Protein AF-A0A8I0H5M5-F1 (afdb_monomer_lite)

Sequence (79 aa):
TPIYQTSTFVFDSCEQGGRRFAGQEGGYIYTRLGNPTVSVLENKVAALEGGEACVAAASGMGAISSALWTIAGAGKHIV

Secondary structure (DSSP, 8-state):
------SB---SSHHHHHHHHTTSS-S-SBTTT--HHHHHHHHHHHHHHT-S-----SSHHHHHHHHHHHH--TT----

Foldseek 3Di:
DDDPPDFADDDPDPVRVVCCVVVNDDDDGGVVVHDPVQLVVFVVVCVVVVHPTGDDAPDPVRVVVVVCVVPDDPPDDDD

pLDDT: mean 97.32, std 2.71, range [76.69, 98.75]

Organism: NCBI:txid611301

Radius of gyration: 15.75 Å; chains: 1; bounding box: 34×27×39 Å

InterPro domains:
  IPR000277 Cys/Met metabolism, pyridoxal phosphate-dependent enzyme [PF01053] (1-79)
  IPR000277 Cys/Met metabolism, pyridoxal phosphate-dependent enzyme [PTHR11808] (1-79)
  IPR015421 Pyridoxal phosphate-dependent transferase, major domain [G3DSA:3.40.640.10] (1-79)
  IPR015424 Pyridoxal phosphate-dependent transferase [SSF53383] (1-79)

Structure (mmCIF, N/CA/C/O backbone):
data_AF-A0A8I0H5M5-F1
#
_entry.id   AF-A0A8I0H5M5-F1
#
loop_
_atom_site.group_PDB
_atom_site.id
_atom_site.type_symbol
_atom_site.label_atom_id
_atom_site.label_alt_id
_atom_site.label_comp_id
_atom_site.label_asym_id
_atom_site.label_entity_id
_atom_site.label_seq_id
_atom_site.pdbx_PDB_ins_code
_atom_site.Cartn_x
_atom_site.Cartn_y
_atom_site.Cartn_z
_atom_site.occupancy
_atom_site.B_iso_or_equiv
_atom_site.auth_seq_id
_atom_site.auth_comp_id
_atom_site.auth_asym_id
_atom_site.auth_atom_id
_atom_site.pdbx_PDB_model_num
ATOM 1 N N . THR A 1 1 ? -10.629 14.241 4.056 1.00 76.69 1 THR A N 1
ATOM 2 C CA . THR A 1 1 ? -10.327 13.027 4.843 1.00 76.69 1 THR A CA 1
ATOM 3 C C . THR A 1 1 ? -9.627 13.434 6.124 1.00 76.69 1 THR A C 1
ATOM 5 O O . THR A 1 1 ? -8.803 14.338 6.031 1.00 76.69 1 THR A O 1
ATOM 8 N N . PRO A 1 2 ? -9.946 12.838 7.290 1.00 97.12 2 PRO A N 1
ATOM 9 C CA . PRO A 1 2 ? -9.204 13.067 8.534 1.00 97.12 2 PRO A CA 1
ATOM 10 C C . PRO A 1 2 ? -7.716 12.690 8.417 1.00 97.12 2 PRO A C 1
ATOM 12 O O . PRO A 1 2 ? -7.343 11.885 7.557 1.00 97.12 2 PRO A O 1
ATOM 15 N N . ILE A 1 3 ? -6.882 13.238 9.305 1.00 98.12 3 ILE A N 1
ATOM 16 C CA . ILE A 1 3 ? -5.475 12.839 9.464 1.00 98.12 3 ILE A CA 1
ATOM 17 C C . ILE A 1 3 ? -5.404 11.758 10.547 1.00 98.12 3 ILE A C 1
ATOM 19 O O . ILE A 1 3 ? -5.596 12.040 11.728 1.00 98.12 3 ILE A O 1
ATOM 23 N N . TYR A 1 4 ? -5.116 10.519 10.152 1.00 98.31 4 TYR A N 1
ATOM 24 C CA . TYR A 1 4 ? -4.937 9.392 11.066 1.00 98.31 4 TYR A CA 1
ATOM 25 C C . TYR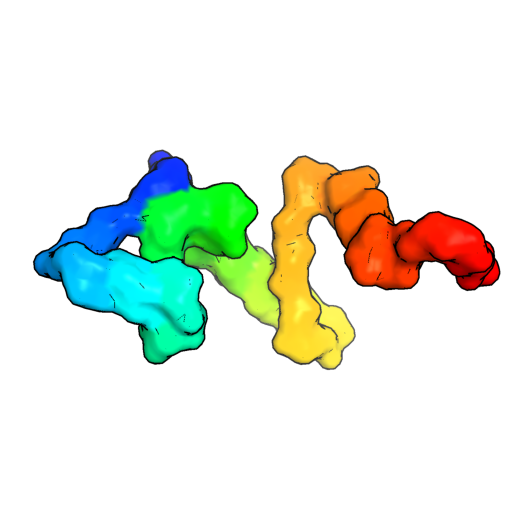 A 1 4 ? -3.486 9.339 11.563 1.00 98.31 4 TYR A C 1
ATOM 27 O O . TYR A 1 4 ? -2.710 8.469 11.164 1.00 98.31 4 TYR A O 1
ATOM 35 N N . GLN A 1 5 ? -3.122 10.278 12.443 1.00 98.44 5 GLN A N 1
ATOM 36 C CA . GLN A 1 5 ? -1.793 10.383 13.061 1.00 98.44 5 GLN A CA 1
ATOM 37 C C . GLN A 1 5 ? -1.604 9.340 14.183 1.00 98.44 5 GLN A C 1
ATOM 39 O O . GLN A 1 5 ? -1.423 9.675 15.350 1.00 98.44 5 GLN A O 1
ATOM 44 N N . THR A 1 6 ? -1.675 8.057 13.829 1.00 98.25 6 THR A N 1
ATOM 45 C CA . THR A 1 6 ? -1.486 6.917 14.739 1.00 98.25 6 THR A CA 1
ATOM 46 C C . THR A 1 6 ? -0.479 5.925 14.164 1.00 98.25 6 THR A C 1
ATOM 48 O O . THR A 1 6 ? -0.282 5.853 12.950 1.00 98.25 6 THR A O 1
ATOM 51 N N . SER A 1 7 ? 0.154 5.135 15.029 1.00 98.19 7 SER A N 1
ATOM 52 C CA . SER A 1 7 ? 1.010 4.013 14.634 1.00 98.19 7 SER A CA 1
ATOM 53 C C . SER A 1 7 ? 0.258 2.678 14.593 1.00 98.19 7 SER A C 1
ATOM 55 O O . SER A 1 7 ? 0.534 1.860 13.717 1.00 98.19 7 SER A O 1
ATOM 57 N N . THR A 1 8 ? -0.684 2.457 15.512 1.00 98.06 8 THR A N 1
ATOM 58 C CA . THR A 1 8 ? -1.383 1.181 15.742 1.00 98.06 8 THR A CA 1
ATOM 59 C C . THR A 1 8 ? -2.899 1.333 15.615 1.00 98.06 8 THR A C 1
ATOM 61 O O . THR A 1 8 ? -3.439 2.442 15.680 1.00 98.06 8 THR A O 1
ATOM 64 N N . PHE A 1 9 ? -3.579 0.197 15.443 1.00 98.25 9 PHE A N 1
ATOM 65 C CA . PHE A 1 9 ? -5.036 0.091 15.399 1.00 98.25 9 PHE A CA 1
ATOM 66 C C . PHE A 1 9 ? -5.503 -0.979 16.390 1.00 98.25 9 PHE A C 1
ATOM 68 O O . PHE A 1 9 ? -4.889 -2.040 16.493 1.00 98.25 9 PHE A O 1
ATOM 75 N N . VAL A 1 10 ? -6.568 -0.683 17.137 1.00 97.69 10 VAL A N 1
ATOM 76 C CA . VAL A 1 10 ? -7.157 -1.611 18.114 1.00 97.69 10 VAL A CA 1
ATOM 77 C C . VAL A 1 10 ? -7.955 -2.693 17.385 1.00 97.69 10 VAL A C 1
ATOM 79 O O . VAL A 1 10 ? -8.586 -2.417 16.362 1.00 97.69 10 VAL A O 1
ATOM 82 N N . PHE A 1 11 ? -7.921 -3.911 17.926 1.00 98.19 11 PHE A N 1
ATOM 83 C CA . PHE A 1 11 ? -8.805 -5.004 17.526 1.00 98.19 11 PHE A CA 1
ATOM 84 C C . PHE A 1 11 ? -9.919 -5.179 18.554 1.00 98.19 11 PHE A C 1
ATOM 86 O O . PHE A 1 11 ? -9.680 -5.059 19.755 1.00 98.19 11 PHE A O 1
ATOM 93 N N . ASP A 1 12 ? -11.108 -5.531 18.082 1.00 97.81 12 ASP A N 1
ATOM 94 C CA . ASP A 1 12 ? -12.276 -5.799 18.921 1.00 97.81 12 ASP A CA 1
ATOM 95 C C . ASP A 1 12 ? -12.134 -7.120 19.698 1.00 97.81 12 ASP A C 1
ATOM 97 O O . ASP A 1 12 ? -12.783 -7.328 20.720 1.00 97.81 12 ASP A O 1
ATOM 101 N N . SER A 1 13 ? -11.294 -8.038 19.205 1.00 98.38 13 SER A N 1
ATOM 102 C CA . SER A 1 13 ? -11.013 -9.342 19.816 1.00 98.38 13 SER A CA 1
ATOM 103 C C . SER A 1 13 ? -9.659 -9.897 19.364 1.00 98.38 13 SER A C 1
ATOM 105 O O . SER A 1 13 ? -9.131 -9.515 18.312 1.00 98.38 13 SER A O 1
ATOM 107 N N . CYS A 1 14 ? -9.109 -10.842 20.129 1.00 98.12 14 CYS A N 1
ATOM 108 C CA . CYS A 1 14 ? -7.901 -11.578 19.745 1.00 98.12 14 CYS A CA 1
ATOM 109 C C . CYS A 1 14 ? -8.100 -12.325 18.417 1.00 98.12 14 CYS A C 1
ATOM 111 O O . CYS A 1 14 ? -7.210 -12.344 17.567 1.00 98.12 14 CYS A O 1
ATOM 113 N N . GLU A 1 15 ? -9.288 -12.890 18.212 1.00 98.44 15 GLU A N 1
ATOM 114 C CA . GLU A 1 15 ? -9.679 -13.617 17.010 1.00 98.44 15 GLU A CA 1
ATOM 115 C C . GLU A 1 15 ? -9.678 -12.705 15.776 1.00 98.44 15 GLU A C 1
ATOM 117 O O . GLU A 1 15 ? -9.205 -13.116 14.716 1.00 98.44 15 GLU A O 1
ATOM 122 N N . GLN A 1 16 ? -10.161 -11.461 15.902 1.00 98.44 16 GLN A N 1
ATOM 123 C CA . GLN A 1 16 ? -10.086 -10.473 14.819 1.00 98.44 16 GLN A CA 1
ATOM 124 C C . GLN A 1 16 ? -8.635 -10.154 14.455 1.00 98.44 16 GLN A C 1
ATOM 126 O O . GLN A 1 16 ? -8.280 -10.168 13.275 1.00 98.44 16 GLN A O 1
ATOM 131 N N . GLY A 1 17 ? -7.786 -9.917 15.460 1.00 97.88 17 GLY A N 1
ATOM 132 C CA . GLY A 1 17 ? -6.355 -9.711 15.246 1.00 97.88 17 GLY A CA 1
ATOM 133 C C . GLY A 1 17 ? -5.737 -10.872 14.464 1.00 97.88 17 GLY A C 1
ATOM 134 O O . GLY A 1 17 ? -5.124 -10.655 13.419 1.00 97.88 17 GLY A O 1
ATOM 135 N N . GLY A 1 18 ? -5.984 -12.109 14.905 1.00 98.19 18 GLY A N 1
ATOM 136 C CA . GLY A 1 18 ? -5.510 -13.320 14.231 1.00 98.19 18 GLY A CA 1
ATOM 137 C C . GLY A 1 18 ? -5.931 -13.403 12.760 1.00 98.19 18 GLY A C 1
ATOM 138 O O . GLY A 1 18 ? -5.085 -13.626 11.894 1.00 98.19 18 GLY A O 1
ATOM 139 N N . ARG A 1 19 ? -7.212 -13.153 12.450 1.00 98.50 19 ARG A N 1
ATOM 140 C CA . ARG A 1 19 ? -7.714 -13.173 11.064 1.00 98.50 19 ARG A CA 1
ATOM 141 C C . ARG A 1 19 ? -7.094 -12.088 10.184 1.00 98.50 19 ARG A C 1
ATOM 143 O O . ARG A 1 19 ? -6.769 -12.372 9.032 1.00 98.50 19 ARG A O 1
ATOM 150 N N . ARG A 1 20 ? -6.890 -10.871 10.706 1.00 98.00 20 ARG A N 1
ATOM 151 C CA . ARG A 1 20 ? -6.242 -9.781 9.953 1.00 98.00 20 ARG A CA 1
ATOM 152 C C . ARG A 1 20 ? -4.783 -10.093 9.640 1.00 98.00 20 ARG A C 1
ATOM 154 O O . ARG A 1 20 ? -4.360 -9.941 8.499 1.00 98.00 20 ARG A O 1
ATOM 161 N N . PHE A 1 21 ? -4.024 -10.591 10.615 1.00 97.12 21 PHE A N 1
ATOM 162 C CA . PHE A 1 21 ? -2.637 -11.012 10.385 1.00 97.12 21 PHE A CA 1
ATOM 163 C C . PHE A 1 21 ? -2.527 -12.201 9.419 1.00 97.12 21 PHE A C 1
ATOM 165 O O . PHE A 1 21 ? -1.552 -12.286 8.677 1.00 97.12 21 PHE A O 1
ATOM 172 N N . ALA A 1 22 ? -3.527 -13.086 9.389 1.00 97.62 22 ALA A N 1
ATOM 173 C CA . ALA A 1 22 ? -3.609 -14.189 8.433 1.00 97.62 22 ALA A CA 1
ATOM 174 C C . ALA A 1 22 ? -4.110 -13.772 7.032 1.00 97.62 22 ALA A C 1
ATOM 176 O O . ALA A 1 22 ? -4.214 -14.627 6.155 1.00 97.62 22 ALA A O 1
ATOM 177 N N . GLY A 1 23 ? -4.459 -12.497 6.814 1.00 95.88 23 GLY A N 1
ATOM 178 C CA . GLY A 1 23 ? -5.006 -12.006 5.542 1.00 95.88 23 GLY A CA 1
ATOM 179 C C . GLY A 1 23 ? -6.432 -12.482 5.233 1.00 95.88 23 GLY A C 1
ATOM 180 O O . GLY A 1 23 ? -6.889 -12.364 4.102 1.00 95.88 23 GLY A O 1
ATOM 181 N N . GLN A 1 24 ? -7.138 -13.029 6.224 1.00 98.00 24 GLN A N 1
ATOM 182 C CA . GLN A 1 24 ? -8.503 -13.558 6.090 1.00 98.00 24 GLN A CA 1
ATOM 183 C C . GLN A 1 24 ? -9.573 -12.482 6.316 1.00 98.00 24 GLN A C 1
ATOM 185 O O . GLN A 1 24 ? -10.720 -12.644 5.909 1.00 98.00 24 GLN A O 1
ATOM 190 N N . GLU A 1 25 ? -9.203 -11.390 6.983 1.00 97.69 25 GLU A N 1
ATOM 191 C CA . GLU A 1 25 ? -10.046 -10.224 7.225 1.00 97.69 25 GLU A CA 1
ATOM 192 C C . GLU A 1 25 ? -9.268 -8.966 6.825 1.00 97.69 25 GLU A C 1
ATOM 194 O O . GLU A 1 25 ? -8.107 -8.800 7.201 1.00 97.69 25 GLU A O 1
ATOM 199 N N . GLY A 1 26 ? -9.897 -8.075 6.058 1.00 96.19 26 GLY A N 1
ATOM 200 C CA . GLY A 1 26 ? -9.312 -6.780 5.724 1.00 96.19 26 GLY A CA 1
ATOM 201 C C . GLY A 1 26 ? -9.291 -5.831 6.925 1.00 96.19 26 GLY A C 1
ATOM 202 O O . GLY A 1 26 ? -10.078 -5.952 7.863 1.00 96.19 26 GLY A O 1
ATOM 203 N N . GLY A 1 27 ? -8.405 -4.843 6.889 1.00 96.88 27 GLY A N 1
ATOM 204 C CA . GLY A 1 27 ? -8.345 -3.791 7.899 1.00 96.88 27 GLY A CA 1
ATOM 205 C C . GLY A 1 27 ? -6.921 -3.379 8.225 1.00 96.88 27 GLY A C 1
ATOM 206 O O . GLY A 1 27 ? -5.950 -4.004 7.806 1.00 96.88 27 GLY A O 1
ATOM 207 N N . TYR A 1 28 ? -6.802 -2.303 8.995 1.00 97.81 28 TYR A N 1
ATOM 208 C CA . TYR A 1 28 ? -5.507 -1.777 9.400 1.00 97.81 28 TYR A CA 1
ATOM 209 C C . TYR A 1 28 ? -4.998 -2.497 10.655 1.00 97.81 28 TYR A C 1
ATOM 211 O O . TYR A 1 28 ? -5.773 -2.861 11.543 1.00 97.81 28 TYR A O 1
ATOM 219 N N . ILE A 1 29 ? -3.683 -2.710 10.696 1.00 98.31 29 ILE A N 1
ATOM 220 C CA . ILE A 1 29 ? -2.954 -3.377 11.787 1.00 98.31 29 ILE A CA 1
ATOM 221 C C . ILE A 1 29 ? -1.925 -2.398 12.360 1.00 98.31 29 ILE A C 1
ATOM 223 O O . ILE A 1 29 ? -1.925 -2.079 13.548 1.00 98.31 29 ILE A O 1
ATOM 227 N N . TYR A 1 30 ? -1.060 -1.879 11.486 1.00 98.12 30 TYR A N 1
ATOM 228 C CA . TYR A 1 30 ? 0.030 -0.979 11.838 1.00 98.12 30 TYR A CA 1
ATOM 229 C C . TYR A 1 30 ? 0.330 -0.045 10.659 1.00 98.12 30 TYR A C 1
ATOM 231 O O . TYR A 1 30 ? 0.417 -0.511 9.524 1.00 98.12 30 TYR A O 1
ATO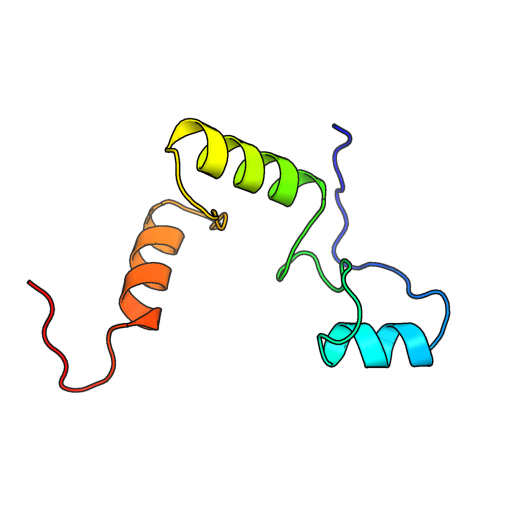M 239 N N . THR A 1 31 ? 0.547 1.248 10.918 1.00 98.44 31 THR A N 1
ATOM 240 C CA . THR A 1 31 ? 0.688 2.294 9.879 1.00 98.44 31 THR A CA 1
ATOM 241 C C . THR A 1 31 ? 1.815 2.028 8.878 1.00 98.44 31 THR A C 1
ATOM 243 O O . THR A 1 31 ? 1.705 2.427 7.726 1.00 98.44 31 THR A O 1
ATOM 246 N N . ARG A 1 32 ? 2.870 1.298 9.268 1.00 97.94 32 ARG A N 1
ATOM 247 C CA . ARG A 1 32 ? 3.931 0.857 8.335 1.00 97.94 32 ARG A CA 1
ATOM 248 C C . ARG A 1 32 ? 3.402 0.004 7.175 1.00 97.94 32 ARG A C 1
ATOM 250 O O . ARG A 1 32 ? 4.035 -0.016 6.132 1.00 97.94 32 ARG A O 1
ATOM 257 N N . LEU A 1 33 ? 2.313 -0.739 7.386 1.00 96.88 33 LEU A N 1
ATOM 258 C CA . LEU A 1 33 ? 1.700 -1.614 6.380 1.00 96.88 33 LEU A CA 1
ATOM 259 C C . LEU A 1 33 ? 0.541 -0.932 5.649 1.00 96.88 33 LEU A C 1
ATOM 261 O O . LEU A 1 33 ? 0.303 -1.220 4.485 1.00 96.88 33 LEU A O 1
ATOM 265 N N . GLY A 1 34 ? -0.190 -0.051 6.332 1.00 97.56 34 GLY A N 1
ATOM 266 C CA . GLY A 1 34 ? -1.300 0.689 5.747 1.00 97.56 34 GLY A CA 1
ATOM 267 C C . GLY A 1 34 ? -1.922 1.652 6.750 1.00 97.56 34 GLY A C 1
ATOM 268 O O . GLY A 1 34 ? -1.940 1.391 7.955 1.00 97.56 34 GLY A O 1
ATOM 269 N N . ASN A 1 35 ? -2.450 2.768 6.253 1.00 98.56 35 ASN A N 1
ATOM 270 C CA . ASN A 1 35 ? -3.073 3.810 7.062 1.00 98.56 35 ASN A CA 1
ATOM 271 C C . ASN A 1 35 ? -4.220 4.470 6.276 1.00 98.56 35 ASN A C 1
ATOM 273 O O . ASN A 1 35 ? -4.018 4.777 5.103 1.00 98.56 35 ASN A O 1
ATOM 277 N N . PRO A 1 36 ? -5.384 4.766 6.889 1.00 98.25 36 PRO A N 1
ATOM 278 C CA . PRO A 1 36 ? -6.530 5.304 6.154 1.00 98.25 36 PRO A CA 1
ATOM 279 C C . PRO A 1 36 ? -6.261 6.615 5.405 1.00 98.25 36 PRO A C 1
ATOM 281 O O . PRO A 1 36 ? -6.820 6.833 4.331 1.00 98.25 36 PRO A O 1
ATOM 284 N N . THR A 1 37 ? -5.412 7.501 5.937 1.00 98.50 37 THR A N 1
ATOM 285 C CA . THR A 1 37 ? -5.023 8.729 5.230 1.00 98.50 37 THR A CA 1
ATOM 286 C C . THR A 1 37 ? -4.185 8.400 3.993 1.00 98.50 37 THR A C 1
ATOM 288 O O . THR A 1 37 ? -4.415 8.980 2.933 1.00 98.50 37 THR A O 1
ATOM 291 N N . VAL A 1 38 ? -3.255 7.449 4.114 1.00 98.56 38 VAL A N 1
ATOM 292 C CA . VAL A 1 38 ? -2.360 7.019 3.028 1.00 98.56 38 VAL A CA 1
ATOM 293 C C . VAL A 1 38 ? -3.128 6.261 1.944 1.00 98.56 38 VAL A C 1
ATOM 295 O O . VAL A 1 38 ? -2.966 6.568 0.769 1.00 98.56 38 VAL A O 1
ATOM 298 N N . SER A 1 39 ? -4.058 5.378 2.307 1.00 98.31 39 SER A N 1
ATOM 299 C CA . SER A 1 39 ? -4.848 4.621 1.327 1.00 98.31 39 SER A CA 1
ATOM 300 C C . SER A 1 39 ? -5.743 5.507 0.459 1.00 98.31 39 SER A C 1
ATOM 302 O O . SER A 1 39 ? -6.005 5.189 -0.698 1.00 98.31 39 SER A O 1
ATOM 304 N N . VAL A 1 40 ? -6.176 6.670 0.961 1.00 98.44 40 VAL A N 1
ATOM 305 C CA . VAL A 1 40 ? -6.869 7.659 0.119 1.00 98.44 40 VAL A CA 1
ATOM 306 C C . VAL A 1 40 ? -5.934 8.273 -0.927 1.00 98.44 40 VAL A C 1
ATOM 308 O O . VAL A 1 40 ? -6.387 8.541 -2.038 1.00 98.44 40 VAL A O 1
ATOM 311 N N . LEU A 1 41 ? -4.658 8.505 -0.602 1.00 98.44 41 LEU A N 1
ATOM 312 C CA . LEU A 1 41 ? -3.662 8.954 -1.579 1.00 98.44 41 LEU A CA 1
ATOM 313 C C . LEU A 1 41 ? -3.424 7.869 -2.634 1.00 98.44 41 LEU A C 1
ATOM 315 O O . LEU A 1 41 ? -3.539 8.155 -3.821 1.00 98.44 41 LEU A O 1
ATOM 319 N N . GLU A 1 42 ? -3.152 6.640 -2.199 1.00 98.69 42 GLU A N 1
ATOM 320 C CA . GLU A 1 42 ? -2.882 5.492 -3.074 1.00 98.69 42 GLU A CA 1
ATOM 321 C C . GLU A 1 42 ? -4.022 5.273 -4.076 1.00 98.69 42 GLU A C 1
ATOM 323 O O . GLU A 1 42 ? -3.796 5.278 -5.285 1.00 98.69 42 GLU A O 1
ATOM 328 N N . ASN A 1 43 ? -5.267 5.206 -3.598 1.00 98.50 43 ASN A N 1
ATOM 329 C CA . ASN A 1 43 ? -6.432 5.016 -4.464 1.00 98.50 43 ASN A CA 1
ATOM 330 C C . ASN A 1 43 ? -6.609 6.154 -5.480 1.00 98.50 43 ASN A C 1
ATOM 332 O O . ASN A 1 43 ? -7.005 5.913 -6.619 1.00 98.50 43 ASN A O 1
ATOM 336 N N . LYS A 1 44 ? -6.322 7.403 -5.089 1.00 98.56 44 LYS A N 1
ATOM 337 C CA . LYS A 1 44 ? -6.413 8.549 -6.005 1.00 98.56 44 LYS A CA 1
ATOM 338 C C . LYS A 1 44 ? -5.331 8.513 -7.073 1.00 98.56 44 LYS A C 1
ATOM 340 O O . LYS A 1 44 ? -5.640 8.768 -8.228 1.00 98.56 44 LYS A O 1
ATOM 345 N N . VAL A 1 45 ? -4.089 8.211 -6.698 1.00 98.69 45 VAL A N 1
ATOM 346 C CA . VAL A 1 45 ? -2.979 8.114 -7.654 1.00 98.69 45 VAL A CA 1
ATOM 347 C C . VAL A 1 45 ? -3.232 6.975 -8.639 1.00 98.69 45 VAL A C 1
ATOM 349 O O . VAL A 1 45 ? -3.139 7.202 -9.840 1.00 98.69 45 VAL A O 1
ATOM 352 N N . ALA A 1 46 ? -3.652 5.798 -8.158 1.00 98.75 46 ALA A N 1
ATOM 353 C CA . ALA A 1 46 ? -4.023 4.677 -9.023 1.00 98.75 46 ALA A CA 1
ATOM 354 C C . ALA A 1 46 ? -5.109 5.074 -10.039 1.00 98.75 46 ALA A C 1
ATOM 356 O O . ALA A 1 46 ? -4.948 4.846 -11.234 1.00 98.75 46 ALA A O 1
ATOM 357 N N . ALA A 1 47 ? -6.171 5.751 -9.584 1.00 98.56 47 ALA A N 1
ATOM 358 C CA . ALA A 1 47 ? -7.249 6.205 -10.460 1.00 98.56 47 ALA A CA 1
ATOM 359 C C . ALA A 1 47 ? -6.799 7.253 -11.494 1.00 98.56 47 ALA A C 1
ATOM 361 O O . ALA A 1 47 ? -7.275 7.226 -12.626 1.00 98.56 47 ALA A O 1
ATOM 362 N N . LEU A 1 48 ? -5.900 8.171 -11.122 1.00 98.69 48 LEU A N 1
ATOM 363 C CA . LEU A 1 48 ? -5.376 9.198 -12.032 1.00 98.69 48 LE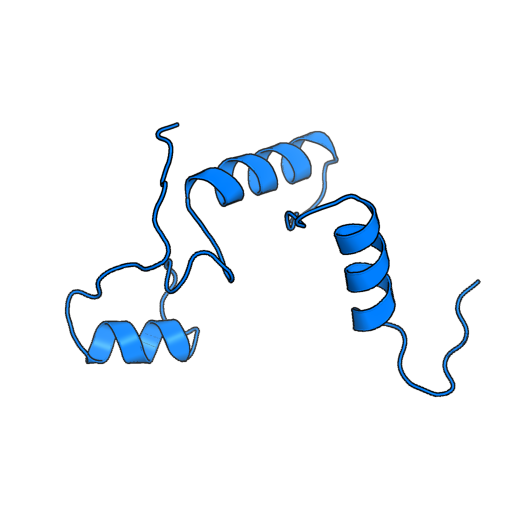U A CA 1
ATOM 364 C C . LEU A 1 48 ? -4.476 8.608 -13.125 1.00 98.69 48 LEU A C 1
ATOM 366 O O . LEU A 1 48 ? -4.544 9.060 -14.263 1.00 98.69 48 LEU A O 1
ATOM 370 N N . GLU A 1 49 ? -3.678 7.596 -12.789 1.00 98.62 49 GLU A N 1
ATOM 371 C CA . GLU A 1 49 ? -2.786 6.903 -13.730 1.00 98.62 49 GLU A CA 1
ATOM 372 C C . GLU A 1 49 ? -3.496 5.788 -14.524 1.00 98.62 49 GLU A C 1
ATOM 374 O O . GLU A 1 49 ? -2.900 5.172 -15.405 1.00 98.62 49 GLU A O 1
ATOM 379 N N . GLY A 1 50 ? -4.764 5.489 -14.213 1.00 98.44 50 GLY A N 1
ATOM 380 C CA . GLY A 1 50 ? -5.486 4.351 -14.793 1.00 98.44 50 GLY A CA 1
ATOM 381 C C . GLY A 1 50 ? -4.913 2.986 -14.384 1.00 98.44 50 GLY A C 1
ATOM 382 O O . GLY A 1 50 ? -5.106 2.003 -15.097 1.00 98.44 50 GLY A O 1
ATOM 383 N N . GLY A 1 51 ? -4.191 2.925 -13.262 1.00 97.56 51 GLY A N 1
ATOM 384 C CA . GLY A 1 51 ? -3.594 1.707 -12.719 1.00 97.56 51 GLY A CA 1
ATOM 385 C C . GLY A 1 51 ? -4.536 0.944 -11.785 1.00 97.56 51 GLY A C 1
ATOM 386 O O . GLY A 1 51 ? -5.446 1.513 -11.185 1.00 97.56 51 GLY A O 1
ATOM 387 N N . GLU A 1 52 ? -4.286 -0.356 -11.620 1.00 98.50 52 GLU A N 1
ATOM 388 C CA . GLU A 1 52 ? -5.087 -1.226 -10.742 1.00 98.50 52 GLU A CA 1
ATOM 389 C C . GLU A 1 52 ? -4.877 -0.924 -9.249 1.00 98.50 52 GLU A C 1
ATOM 391 O O . GLU A 1 52 ? -5.803 -1.045 -8.448 1.00 98.50 52 GLU A O 1
ATOM 396 N N . ALA A 1 53 ? -3.659 -0.531 -8.864 1.00 98.25 53 ALA A N 1
ATOM 397 C CA . ALA A 1 53 ? -3.275 -0.253 -7.484 1.00 98.25 53 ALA A CA 1
ATOM 398 C C . ALA A 1 53 ? -2.082 0.713 -7.418 1.00 98.25 53 ALA A C 1
ATOM 400 O O . ALA A 1 53 ? -1.338 0.890 -8.382 1.00 98.25 53 ALA A O 1
ATOM 401 N N . CYS A 1 54 ? -1.880 1.314 -6.248 1.00 98.38 54 CYS A N 1
ATOM 402 C CA . CYS A 1 54 ? -0.730 2.152 -5.925 1.00 98.38 54 CYS A CA 1
ATOM 403 C C . CYS A 1 54 ? -0.279 1.841 -4.495 1.00 98.38 54 CYS A C 1
ATOM 405 O O . CYS A 1 54 ? -1.099 1.473 -3.656 1.00 98.38 54 CYS A O 1
ATOM 407 N N . VAL A 1 55 ? 1.014 2.011 -4.218 1.00 98.06 55 VAL A N 1
ATOM 408 C CA . VAL A 1 55 ? 1.570 1.959 -2.863 1.00 98.06 55 VAL A CA 1
ATOM 409 C C . VAL A 1 55 ? 2.421 3.200 -2.621 1.00 98.06 55 VAL A C 1
ATOM 411 O O . VAL A 1 55 ? 3.269 3.559 -3.442 1.00 98.06 55 VAL A O 1
ATOM 414 N N . ALA A 1 56 ? 2.192 3.880 -1.502 1.00 98.31 56 ALA A N 1
ATOM 415 C CA . ALA A 1 56 ? 2.963 5.053 -1.126 1.00 98.31 56 ALA A CA 1
ATOM 416 C C . ALA A 1 56 ? 4.279 4.644 -0.448 1.00 98.31 56 ALA A C 1
ATOM 418 O O . ALA A 1 56 ? 4.315 3.779 0.426 1.00 98.31 56 ALA A O 1
ATOM 419 N N . ALA A 1 57 ? 5.370 5.317 -0.810 1.00 98.31 57 ALA A N 1
ATOM 420 C CA . ALA A 1 57 ? 6.670 5.165 -0.164 1.00 98.31 57 ALA A CA 1
ATOM 421 C C . ALA A 1 57 ? 7.062 6.445 0.587 1.00 98.31 57 ALA A C 1
ATOM 423 O O . ALA A 1 57 ? 6.549 7.529 0.317 1.00 98.31 57 ALA A O 1
ATOM 424 N N . ALA A 1 58 ? 8.028 6.332 1.502 1.00 98.31 58 ALA A N 1
ATOM 425 C CA . ALA A 1 58 ? 8.532 7.478 2.263 1.00 98.31 58 ALA A CA 1
AT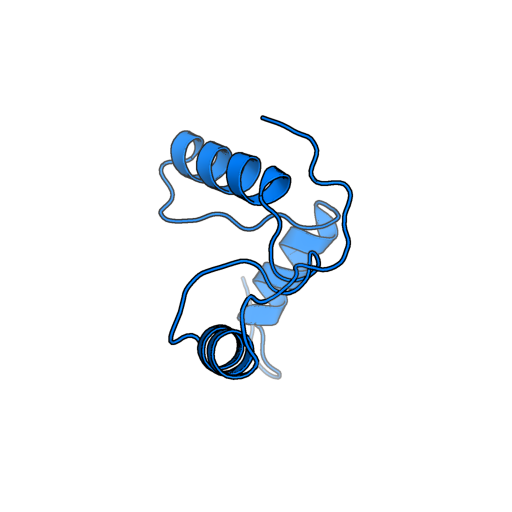OM 426 C C . ALA A 1 58 ? 9.234 8.539 1.388 1.00 98.31 58 ALA A C 1
ATOM 428 O O . ALA A 1 58 ? 9.348 9.694 1.789 1.00 98.31 58 ALA A O 1
ATOM 429 N N . SER A 1 59 ? 9.736 8.153 0.211 1.00 98.69 59 SER A N 1
ATOM 430 C CA . SER A 1 59 ? 10.381 9.047 -0.754 1.00 98.69 59 SER A CA 1
ATOM 431 C C . SER A 1 59 ? 10.338 8.458 -2.165 1.00 98.69 59 SER A C 1
ATOM 433 O O . SER A 1 59 ? 10.083 7.264 -2.335 1.00 98.69 59 SER A O 1
ATOM 435 N N . GLY A 1 60 ? 10.668 9.273 -3.174 1.00 98.50 60 GLY A N 1
ATOM 436 C CA . GLY A 1 60 ? 10.822 8.795 -4.554 1.00 98.50 60 GLY A CA 1
ATOM 437 C C . GLY A 1 60 ? 11.885 7.698 -4.685 1.00 98.50 60 GLY A C 1
ATOM 438 O O . GLY A 1 60 ? 11.642 6.679 -5.323 1.00 98.50 60 GLY A O 1
ATOM 439 N N . MET A 1 61 ? 13.019 7.835 -3.987 1.00 98.62 61 MET A N 1
ATOM 440 C CA . MET A 1 61 ? 14.042 6.781 -3.945 1.00 98.62 61 MET A CA 1
ATOM 441 C C . MET A 1 61 ? 13.542 5.514 -3.247 1.00 98.62 61 MET A C 1
ATOM 443 O O . MET A 1 61 ? 13.888 4.415 -3.665 1.00 98.62 61 MET A O 1
ATOM 447 N N . GLY A 1 62 ? 12.700 5.645 -2.216 1.00 98.50 62 GLY A N 1
ATOM 448 C CA . GLY A 1 62 ? 12.055 4.504 -1.569 1.00 98.50 62 GLY A CA 1
ATOM 449 C C . GLY A 1 62 ? 11.128 3.742 -2.518 1.00 98.50 62 GLY A C 1
ATOM 450 O O . GLY A 1 62 ? 11.147 2.512 -2.516 1.00 98.50 62 GLY A O 1
ATOM 451 N N . ALA A 1 63 ? 10.372 4.454 -3.358 1.00 98.44 63 ALA A N 1
ATOM 452 C CA . ALA A 1 63 ? 9.513 3.844 -4.372 1.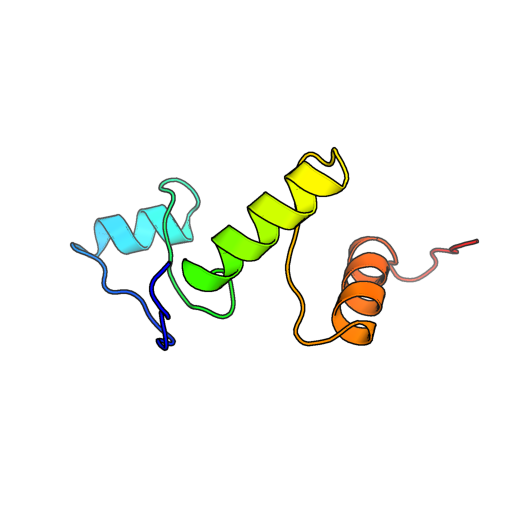00 98.44 63 ALA A CA 1
ATOM 453 C C . ALA A 1 63 ? 10.336 3.096 -5.434 1.00 98.44 63 ALA A C 1
ATOM 455 O O . ALA A 1 63 ? 10.091 1.915 -5.672 1.00 98.44 63 ALA A O 1
ATOM 456 N N . ILE A 1 64 ? 11.354 3.753 -6.005 1.00 98.31 64 ILE A N 1
ATOM 457 C CA . ILE A 1 64 ? 12.231 3.165 -7.032 1.00 98.31 64 ILE A CA 1
ATOM 458 C C . ILE A 1 64 ? 12.939 1.918 -6.489 1.00 98.31 64 ILE A C 1
ATOM 460 O O . ILE A 1 64 ? 12.867 0.851 -7.097 1.00 98.31 64 ILE A O 1
ATOM 464 N N . SER A 1 65 ? 13.582 2.024 -5.323 1.00 97.75 65 SER A N 1
ATOM 465 C CA . SER A 1 65 ? 14.306 0.899 -4.725 1.00 97.75 65 SER A CA 1
ATOM 466 C C . SER A 1 65 ? 13.382 -0.269 -4.389 1.00 97.75 65 SER A C 1
ATOM 468 O O . SER A 1 65 ? 13.734 -1.409 -4.677 1.00 97.75 65 SER A O 1
ATOM 470 N N . SER A 1 66 ? 12.196 -0.007 -3.823 1.00 97.50 66 SER A N 1
ATOM 471 C CA . SER A 1 66 ? 11.242 -1.071 -3.475 1.00 97.50 66 SER A CA 1
ATOM 472 C C . SER A 1 66 ? 10.743 -1.801 -4.721 1.00 97.50 66 SER A C 1
ATOM 474 O O . SER A 1 66 ? 10.761 -3.027 -4.745 1.00 97.50 66 SER A O 1
ATOM 476 N N . ALA A 1 67 ? 10.383 -1.068 -5.781 1.00 96.88 67 ALA A N 1
ATOM 477 C CA . ALA A 1 67 ? 9.940 -1.665 -7.040 1.00 96.88 67 ALA A CA 1
ATOM 478 C C . ALA A 1 67 ? 11.014 -2.577 -7.655 1.00 96.88 67 ALA A C 1
ATOM 480 O O . ALA A 1 67 ? 10.713 -3.695 -8.075 1.00 96.88 67 ALA A O 1
ATOM 481 N N . LEU A 1 68 ? 12.276 -2.132 -7.657 1.00 96.62 68 LEU A N 1
ATOM 482 C CA . LEU A 1 68 ? 13.388 -2.919 -8.185 1.00 96.62 68 LEU A CA 1
ATOM 483 C C . LEU A 1 68 ? 13.688 -4.137 -7.306 1.00 96.62 68 LEU A C 1
ATOM 485 O O . LEU A 1 68 ? 13.764 -5.247 -7.822 1.00 96.62 68 LEU A O 1
ATOM 489 N N . TRP A 1 69 ? 13.826 -3.975 -5.989 1.00 95.75 69 TRP A N 1
ATOM 490 C CA . TRP A 1 69 ? 14.168 -5.082 -5.086 1.00 95.75 69 TRP A CA 1
ATOM 491 C C . TRP A 1 69 ? 13.099 -6.170 -5.025 1.00 95.75 69 TRP A C 1
ATOM 493 O O . TRP A 1 69 ? 13.439 -7.337 -4.842 1.00 95.75 69 TRP A O 1
ATOM 503 N N . THR A 1 70 ? 11.827 -5.829 -5.236 1.00 96.62 70 THR A N 1
ATOM 504 C CA . THR A 1 70 ? 10.754 -6.827 -5.318 1.00 96.62 70 THR A CA 1
ATOM 505 C C . THR A 1 70 ? 10.940 -7.794 -6.496 1.00 96.62 70 THR A C 1
ATOM 507 O O . THR A 1 70 ? 10.536 -8.952 -6.395 1.00 96.62 70 THR A O 1
ATOM 510 N N . ILE A 1 71 ? 11.586 -7.374 -7.591 1.00 95.44 71 ILE A N 1
ATOM 511 C CA . ILE A 1 71 ? 11.763 -8.204 -8.797 1.00 95.44 71 ILE A CA 1
ATOM 512 C C . ILE A 1 71 ? 13.218 -8.657 -9.031 1.00 95.44 71 ILE A C 1
ATOM 514 O O . ILE A 1 71 ? 13.441 -9.712 -9.639 1.00 95.44 71 ILE A O 1
ATOM 518 N N . ALA A 1 72 ? 14.203 -7.911 -8.520 1.00 94.19 72 ALA A N 1
ATOM 519 C CA . ALA A 1 72 ? 15.642 -8.074 -8.740 1.00 94.19 72 ALA A CA 1
ATOM 520 C C . ALA A 1 72 ? 16.309 -8.984 -7.690 1.00 94.19 72 ALA A C 1
ATOM 522 O O . ALA A 1 72 ? 16.930 -8.524 -6.735 1.00 94.19 72 ALA A O 1
ATOM 523 N N . GLY A 1 73 ? 16.201 -10.300 -7.876 1.00 92.88 73 GLY A N 1
ATOM 524 C CA . GLY A 1 73 ? 16.984 -11.278 -7.111 1.00 92.88 73 GLY A CA 1
ATOM 525 C C . GLY A 1 73 ? 18.448 -11.370 -7.568 1.00 92.88 73 GLY A C 1
ATOM 526 O O . GLY A 1 73 ? 18.803 -10.910 -8.653 1.00 92.88 73 GLY A O 1
ATOM 527 N N . ALA A 1 74 ? 19.296 -12.015 -6.762 1.00 95.44 74 ALA A N 1
ATOM 528 C CA . ALA A 1 74 ? 20.699 -12.253 -7.106 1.00 95.44 74 ALA A CA 1
ATOM 529 C C . ALA A 1 74 ? 20.843 -12.968 -8.465 1.00 95.44 74 ALA A C 1
ATOM 531 O O . ALA A 1 74 ? 20.114 -13.914 -8.760 1.00 95.44 74 ALA A O 1
ATOM 532 N N . GLY A 1 75 ? 21.784 -12.502 -9.292 1.00 94.88 75 GLY A N 1
ATOM 533 C CA . GLY A 1 75 ? 22.031 -13.040 -10.635 1.00 94.88 75 GLY A CA 1
ATOM 534 C C . GLY A 1 75 ? 21.048 -12.575 -11.718 1.00 94.88 75 GLY A C 1
ATOM 535 O O . GLY A 1 75 ? 21.225 -12.948 -12.875 1.00 94.88 75 GLY A O 1
ATOM 536 N N . LYS A 1 76 ? 20.036 -11.759 -11.385 1.00 94.81 76 LYS A N 1
ATOM 537 C CA . LYS A 1 76 ? 19.148 -11.148 -12.386 1.00 94.81 76 LYS A CA 1
ATOM 538 C C . LYS A 1 76 ? 19.769 -9.896 -13.010 1.00 94.81 76 LYS A C 1
ATOM 540 O O . LYS A 1 76 ? 20.569 -9.204 -12.386 1.00 94.81 76 LYS A O 1
ATOM 545 N N . HIS A 1 77 ? 19.346 -9.593 -14.234 1.00 93.62 77 HIS A N 1
ATOM 546 C CA . HIS A 1 77 ? 19.728 -8.404 -14.991 1.00 93.62 77 HIS A CA 1
ATOM 547 C C . HIS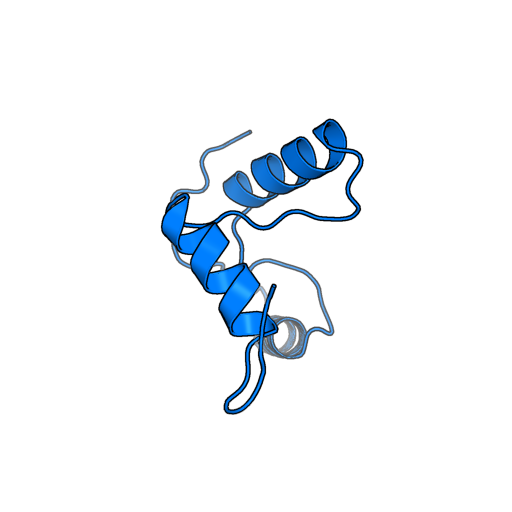 A 1 77 ? 18.472 -7.597 -15.355 1.00 93.62 77 HIS A C 1
ATOM 549 O O . HIS A 1 77 ? 17.456 -8.187 -15.723 1.00 93.62 77 HIS A O 1
ATOM 555 N N . ILE A 1 78 ? 18.542 -6.270 -15.220 1.00 93.75 78 ILE A N 1
ATOM 556 C CA . ILE A 1 78 ? 17.478 -5.312 -15.556 1.00 93.75 78 ILE A CA 1
ATOM 557 C C . ILE A 1 78 ? 18.044 -4.367 -16.621 1.00 93.75 78 ILE A C 1
ATOM 559 O O . ILE A 1 78 ? 19.174 -3.902 -16.460 1.00 93.75 78 ILE A O 1
ATOM 563 N N . VAL A 1 79 ? 17.269 -4.128 -17.683 1.00 93.69 79 VAL A N 1
ATOM 564 C CA . VAL A 1 79 ? 17.568 -3.188 -18.779 1.00 93.69 79 VAL A CA 1
ATOM 565 C C . VAL A 1 79 ? 16.759 -1.917 -18.585 1.00 93.69 79 VAL A C 1
ATOM 567 O O . VAL A 1 79 ? 15.547 -2.056 -18.307 1.00 93.69 79 VAL A O 1
#